Protein AF-A0A1I6LGI1-F1 (afdb_monomer_lite)

pLDDT: mean 75.87, std 21.32, range [37.03, 97.88]

Radius of gyration: 28.51 Å; chains: 1; bounding box: 80×66×32 Å

Structure (mmCIF, N/CA/C/O backbone):
data_AF-A0A1I6LGI1-F1
#
_entry.id   AF-A0A1I6LGI1-F1
#
loop_
_atom_site.group_PDB
_atom_site.id
_atom_site.type_symbol
_atom_site.label_atom_id
_atom_site.label_alt_id
_atom_site.label_comp_id
_atom_site.label_asym_id
_atom_site.label_entity_id
_atom_site.label_seq_id
_atom_site.pdbx_PDB_ins_code
_atom_site.Cartn_x
_atom_site.Cartn_y
_atom_site.Cartn_z
_atom_site.occupancy
_atom_site.B_iso_or_equiv
_atom_site.auth_seq_id
_atom_site.auth_comp_id
_atom_site.auth_asym_id
_atom_site.auth_atom_id
_atom_site.pdbx_PDB_model_num
ATOM 1 N N . MET A 1 1 ? -50.750 57.007 15.866 1.00 41.09 1 MET A N 1
ATOM 2 C CA . MET A 1 1 ? -51.884 56.955 14.913 1.00 41.09 1 MET A CA 1
ATOM 3 C C . MET A 1 1 ? -52.221 55.481 14.709 1.00 41.09 1 MET A C 1
ATOM 5 O O . MET A 1 1 ? -51.316 54.732 14.394 1.00 41.09 1 MET A O 1
ATOM 9 N N . SER A 1 2 ? -53.333 55.002 15.289 1.00 37.03 2 SER A N 1
ATOM 10 C CA . SER A 1 2 ? -54.550 54.558 14.564 1.00 37.03 2 SER A CA 1
ATOM 11 C C . SER A 1 2 ? -54.258 53.476 13.505 1.00 37.03 2 SER A C 1
ATOM 13 O O . SER A 1 2 ? -53.488 53.753 12.606 1.00 37.03 2 SER A O 1
ATOM 15 N N . ARG A 1 3 ? -54.838 52.269 13.477 1.00 46.84 3 ARG A N 1
ATOM 16 C CA . ARG A 1 3 ? -56.037 51.688 14.107 1.00 46.84 3 ARG A CA 1
ATOM 17 C C . ARG A 1 3 ? -55.939 50.155 14.063 1.00 46.84 3 ARG A C 1
ATOM 19 O O . ARG A 1 3 ? -55.340 49.587 13.160 1.00 46.84 3 ARG A O 1
ATOM 26 N N . ARG A 1 4 ? -56.594 49.523 15.037 1.00 54.25 4 ARG A N 1
ATOM 27 C CA . ARG A 1 4 ? -56.926 48.094 15.092 1.00 54.25 4 ARG A CA 1
ATOM 28 C C . ARG A 1 4 ? -57.853 47.713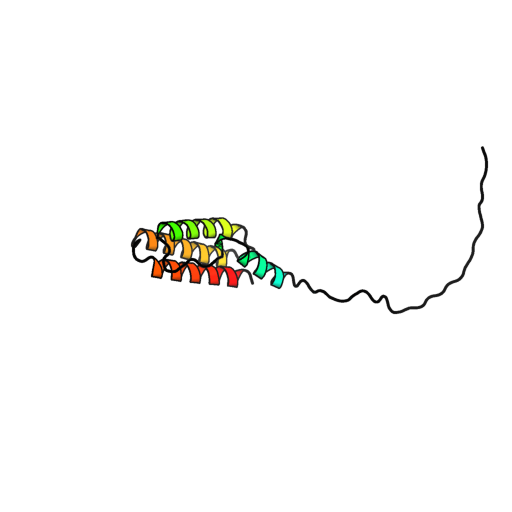 13.930 1.00 54.25 4 ARG A C 1
ATOM 30 O O . ARG A 1 4 ? -58.788 48.460 13.654 1.00 54.25 4 ARG A O 1
ATOM 37 N N . ALA A 1 5 ? -57.679 46.519 13.376 1.00 50.09 5 ALA A N 1
ATOM 38 C CA . ALA A 1 5 ? -58.764 45.762 12.757 1.00 50.09 5 ALA A CA 1
ATOM 39 C C . ALA A 1 5 ? -58.588 44.285 13.122 1.00 50.09 5 ALA A C 1
ATOM 41 O O . ALA A 1 5 ? -57.947 43.502 12.432 1.00 50.09 5 ALA A O 1
ATOM 42 N N . LEU A 1 6 ? -59.124 43.964 14.297 1.00 47.00 6 LEU A N 1
ATOM 43 C CA . LEU A 1 6 ? -59.491 42.624 14.715 1.00 47.00 6 LEU A CA 1
ATOM 44 C C . LEU A 1 6 ? -60.691 42.217 13.844 1.00 47.00 6 LEU A C 1
ATOM 46 O O . LEU A 1 6 ? -61.731 42.869 13.931 1.00 47.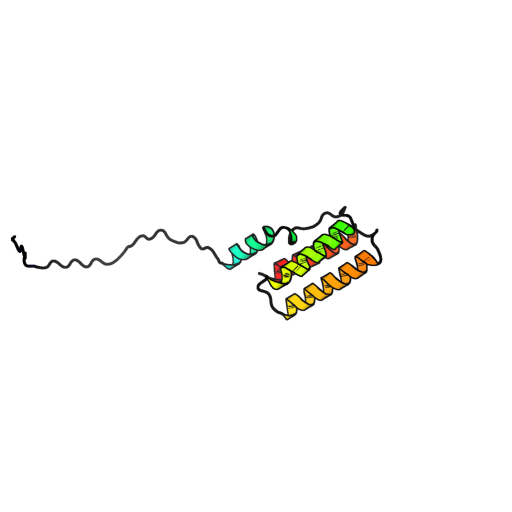00 6 LEU A O 1
ATOM 50 N N . VAL A 1 7 ? -60.561 41.184 13.013 1.00 51.69 7 VAL A N 1
ATOM 51 C CA . VAL A 1 7 ? -61.723 40.485 12.451 1.00 51.69 7 VAL A CA 1
ATOM 52 C C . VAL A 1 7 ? -61.727 39.072 13.008 1.00 51.69 7 VAL A C 1
ATOM 54 O O . VAL A 1 7 ? -60.744 38.338 12.957 1.00 51.69 7 VAL A O 1
ATOM 57 N N . VAL A 1 8 ? -62.859 38.798 13.633 1.00 47.59 8 VAL A N 1
ATOM 58 C CA . VAL A 1 8 ? -63.278 37.612 14.360 1.00 47.59 8 VAL A CA 1
ATOM 59 C C . VAL A 1 8 ? -63.456 36.426 13.397 1.00 47.59 8 VAL A C 1
ATOM 61 O O . VAL A 1 8 ? -63.869 36.604 12.256 1.00 47.59 8 VAL A O 1
ATOM 64 N N . ALA A 1 9 ? -63.119 35.237 13.906 1.00 44.84 9 ALA A N 1
ATOM 65 C CA . ALA A 1 9 ? -63.308 33.869 13.389 1.00 44.84 9 ALA A CA 1
ATOM 66 C C . ALA A 1 9 ? -64.774 33.564 12.930 1.00 44.84 9 ALA A C 1
ATOM 68 O O . ALA A 1 9 ? -65.610 34.447 13.122 1.00 44.84 9 ALA A O 1
ATOM 69 N N . PRO A 1 10 ? -65.181 32.354 12.440 1.00 52.53 10 PRO A N 1
ATOM 70 C CA . PRO A 1 10 ? -64.510 31.044 12.539 1.00 52.53 10 PRO A CA 1
ATOM 71 C C . PRO A 1 10 ? -64.730 30.021 11.382 1.00 52.53 10 PRO A C 1
ATOM 73 O O . PRO A 1 10 ? -65.482 30.248 10.445 1.00 52.53 10 PRO A O 1
ATOM 76 N N . LEU A 1 11 ? -64.092 28.849 11.549 1.00 46.28 11 LEU A N 1
ATOM 77 C CA . LEU A 1 11 ? -64.542 27.497 11.162 1.00 46.28 11 LEU A CA 1
ATOM 78 C C . LEU A 1 11 ? -64.952 27.245 9.699 1.00 46.28 11 LEU A C 1
ATOM 80 O O . LEU A 1 11 ? -66.071 27.544 9.306 1.00 46.28 11 LEU A O 1
ATOM 84 N N . LEU A 1 12 ? -64.140 26.455 8.988 1.00 50.91 12 LEU A N 1
ATOM 85 C CA . LEU A 1 12 ? -64.633 25.190 8.434 1.00 50.91 12 LEU A CA 1
ATOM 86 C C . LEU A 1 12 ? -63.488 24.187 8.244 1.00 50.91 12 LEU A C 1
ATOM 88 O O . LEU A 1 12 ? -62.506 24.411 7.544 1.00 50.91 12 LEU A O 1
ATOM 92 N N . LEU A 1 13 ? -63.663 23.086 8.958 1.00 48.44 13 LEU A N 1
ATOM 93 C CA . LEU A 1 13 ? -62.887 21.862 8.980 1.00 48.44 13 LEU A CA 1
ATOM 94 C C . LEU A 1 13 ? -63.173 21.095 7.680 1.00 48.44 13 LEU A C 1
ATOM 96 O O . LEU A 1 13 ? -64.325 20.740 7.439 1.00 48.44 13 LEU A O 1
ATOM 100 N N . VAL A 1 14 ? -62.152 20.796 6.877 1.00 56.34 14 VAL A N 1
ATOM 101 C CA . VAL A 1 14 ? -62.211 19.683 5.917 1.00 56.34 14 VAL A CA 1
ATOM 102 C C . VAL A 1 14 ? -60.931 18.874 6.066 1.00 56.34 14 VAL A C 1
ATOM 104 O O . VAL A 1 14 ? -59.862 19.245 5.593 1.00 56.34 14 VAL A O 1
ATOM 107 N N . VAL A 1 15 ? -61.072 17.767 6.787 1.00 53.59 15 VAL A N 1
ATOM 108 C CA . VAL A 1 15 ? -60.147 16.640 6.781 1.00 53.59 15 VAL A CA 1
ATOM 109 C C . VAL A 1 15 ? -60.481 15.787 5.559 1.00 53.59 15 VAL A C 1
ATOM 111 O O . VAL A 1 15 ? -61.561 15.209 5.497 1.00 53.59 15 VAL A O 1
ATOM 114 N N . LEU A 1 16 ? -59.537 15.702 4.626 1.00 51.41 16 LEU A N 1
ATOM 115 C CA . LEU A 1 16 ? -59.354 14.620 3.651 1.00 51.41 16 LEU A CA 1
ATOM 116 C C . LEU A 1 16 ? -57.825 14.460 3.543 1.00 51.41 16 LEU A C 1
ATOM 118 O O . LEU A 1 16 ? -57.163 15.267 2.904 1.00 51.41 16 LEU A O 1
ATOM 122 N N . LEU A 1 17 ? -57.169 13.709 4.433 1.00 44.69 17 LEU A N 1
ATOM 123 C CA . LEU A 1 17 ? -56.909 12.269 4.302 1.00 44.69 17 LEU A CA 1
ATOM 124 C C . LEU A 1 17 ? -56.514 11.859 2.874 1.00 44.69 17 LEU A C 1
ATOM 126 O O . LEU A 1 17 ? -57.370 11.664 2.020 1.00 44.69 17 LEU A O 1
ATOM 130 N N . GLY A 1 18 ? -55.209 11.632 2.697 1.00 43.88 18 GLY A N 1
ATOM 131 C CA . GLY A 1 18 ? -54.677 10.665 1.739 1.00 43.88 18 GLY A CA 1
ATOM 132 C C . GLY A 1 18 ? -54.163 11.248 0.428 1.00 43.88 18 GLY A C 1
ATOM 133 O O . GLY A 1 18 ? -54.940 11.581 -0.456 1.00 43.88 18 GLY A O 1
ATOM 134 N N . GLY A 1 19 ? -52.836 11.260 0.278 1.00 38.12 19 GLY A N 1
ATOM 135 C CA . GLY A 1 19 ? -52.189 11.387 -1.028 1.00 38.12 19 GLY A CA 1
ATOM 136 C C . GLY A 1 19 ? -51.319 12.623 -1.199 1.00 38.12 19 GLY A C 1
ATOM 137 O O . GLY A 1 19 ? -51.444 13.325 -2.197 1.00 38.12 19 GLY A O 1
ATOM 138 N N . CYS A 1 20 ? -50.391 12.865 -0.269 1.00 51.06 20 CYS A N 1
ATOM 139 C CA . CYS A 1 20 ? -49.158 13.543 -0.649 1.00 51.06 20 CYS A CA 1
ATOM 140 C C . CYS A 1 20 ? -48.450 12.585 -1.616 1.00 51.06 20 CYS A C 1
ATOM 142 O O . CYS A 1 20 ? -47.799 11.634 -1.187 1.00 51.06 20 CYS A O 1
ATOM 144 N N . ALA A 1 21 ? -48.651 12.774 -2.919 1.00 42.72 21 ALA A N 1
ATOM 145 C CA . ALA A 1 21 ? -47.733 12.259 -3.919 1.00 42.72 21 ALA A CA 1
ATOM 146 C C . ALA A 1 21 ? -46.424 13.039 -3.741 1.00 42.72 21 ALA A C 1
ATOM 148 O O . ALA A 1 21 ? -46.134 13.989 -4.465 1.00 42.72 21 ALA A O 1
ATOM 149 N N . GLY A 1 22 ? -45.674 12.677 -2.699 1.00 43.78 22 GLY A N 1
ATOM 150 C CA . GLY A 1 22 ? -44.246 12.907 -2.698 1.00 43.78 22 GLY A CA 1
ATOM 151 C C . GLY A 1 22 ? -43.695 12.159 -3.909 1.00 43.78 22 GLY A C 1
ATOM 152 O O . GLY A 1 22 ? -44.098 11.012 -4.130 1.00 43.78 22 GLY A O 1
ATOM 153 N N . PRO A 1 23 ? -42.841 12.774 -4.738 1.00 46.69 23 PRO A N 1
ATOM 154 C CA . PRO A 1 23 ? -42.031 11.975 -5.631 1.00 46.69 23 PRO A CA 1
ATOM 155 C C . PRO A 1 23 ? -41.230 11.010 -4.754 1.00 46.69 23 PRO A C 1
ATOM 157 O O . PRO A 1 23 ? -40.474 11.416 -3.871 1.00 46.69 23 PRO A O 1
ATOM 160 N N . ALA A 1 24 ? -41.540 9.736 -4.962 1.00 44.47 24 ALA A N 1
ATOM 161 C CA . ALA A 1 24 ? -40.903 8.587 -4.370 1.00 44.47 24 ALA A CA 1
ATOM 162 C C . ALA A 1 24 ? -39.405 8.567 -4.695 1.00 44.47 24 ALA A C 1
ATOM 164 O O . ALA A 1 24 ? -38.989 8.971 -5.781 1.00 44.47 24 ALA A O 1
ATOM 165 N N . ASP A 1 25 ? -38.650 8.062 -3.723 1.00 50.84 25 ASP A N 1
ATOM 166 C CA . ASP A 1 25 ? -37.517 7.161 -3.910 1.00 50.84 25 ASP A CA 1
ATOM 167 C C . ASP A 1 25 ? -36.552 7.462 -5.065 1.00 50.84 25 ASP A C 1
ATOM 169 O O . ASP A 1 25 ? -36.667 6.950 -6.177 1.00 50.84 25 ASP A O 1
ATOM 173 N N . GLY A 1 26 ? -35.499 8.202 -4.733 1.00 44.12 26 GLY A N 1
ATOM 174 C CA . GLY A 1 26 ? -34.184 8.024 -5.336 1.00 44.12 26 GLY A CA 1
ATOM 175 C C . GLY A 1 26 ? -33.239 7.583 -4.233 1.00 44.12 26 GLY A C 1
ATOM 176 O O . GLY A 1 26 ? -32.569 8.421 -3.639 1.00 44.12 26 GLY A O 1
ATOM 177 N N . GLY A 1 27 ? -33.280 6.295 -3.890 1.00 41.06 27 GLY A N 1
ATOM 178 C CA . GLY A 1 27 ? -32.427 5.697 -2.873 1.00 41.06 27 GLY A CA 1
ATOM 179 C C . GLY A 1 27 ? -30.956 5.912 -3.207 1.00 41.06 27 GLY A C 1
ATOM 180 O O . GLY A 1 27 ? -30.374 5.164 -3.983 1.00 41.06 27 GLY A O 1
ATOM 181 N N . SER A 1 28 ? -30.344 6.920 -2.596 1.00 43.19 28 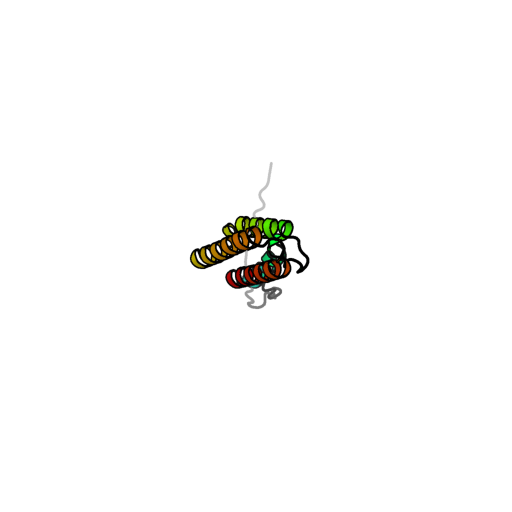SER A N 1
ATOM 182 C CA . SER A 1 28 ? -28.913 6.886 -2.341 1.00 43.19 28 SER A CA 1
ATOM 183 C C . SER A 1 28 ? -28.720 5.856 -1.241 1.00 43.19 28 SER A C 1
ATOM 185 O O . SER A 1 28 ? -28.842 6.173 -0.059 1.00 43.19 28 SER A O 1
ATOM 187 N N . ASN A 1 29 ? -28.502 4.600 -1.629 1.00 40.88 29 ASN A N 1
ATOM 188 C CA . ASN A 1 29 ? -27.890 3.640 -0.728 1.00 40.88 29 ASN A CA 1
ATOM 189 C C . ASN A 1 29 ? -26.541 4.249 -0.330 1.00 40.88 29 ASN A C 1
ATOM 191 O O . ASN A 1 29 ? -25.693 4.408 -1.208 1.00 40.88 29 ASN A O 1
ATOM 195 N N . PRO A 1 30 ? -26.321 4.619 0.943 1.00 48.88 30 PRO A N 1
ATOM 196 C CA . PRO A 1 30 ? -25.061 5.240 1.338 1.00 48.88 30 PRO A CA 1
ATOM 197 C C . PRO A 1 30 ? -23.871 4.335 0.986 1.00 48.88 30 PRO A C 1
ATOM 199 O O . PRO A 1 30 ? -22.830 4.833 0.586 1.00 48.88 30 PRO A O 1
ATOM 202 N N . ILE A 1 31 ? -24.073 3.015 1.023 1.00 47.53 31 ILE A N 1
ATOM 203 C CA . ILE A 1 31 ? -23.077 1.983 0.711 1.00 47.53 31 ILE A CA 1
ATOM 204 C C . ILE A 1 31 ? -22.676 1.997 -0.783 1.00 47.53 31 ILE A C 1
ATOM 206 O O . ILE A 1 31 ? -21.490 2.004 -1.094 1.00 47.53 31 ILE A O 1
ATOM 210 N N . GLU A 1 32 ? -23.633 2.128 -1.715 1.00 45.06 32 GLU A N 1
ATOM 211 C CA . GLU A 1 32 ? -23.341 2.239 -3.163 1.00 45.06 32 GLU A CA 1
ATOM 212 C C . GLU A 1 32 ? -22.672 3.575 -3.542 1.00 45.06 32 GLU A C 1
ATOM 214 O O . GLU A 1 32 ? -22.067 3.701 -4.612 1.00 45.06 32 GLU A O 1
ATOM 219 N N . ASP A 1 33 ? -22.799 4.599 -2.694 1.00 43.16 33 ASP A N 1
ATOM 220 C CA . ASP A 1 33 ? -22.089 5.870 -2.848 1.00 43.16 33 ASP A CA 1
ATOM 221 C C . ASP A 1 33 ? -20.637 5.765 -2.339 1.00 43.16 33 ASP A C 1
ATOM 223 O O . ASP A 1 33 ? -19.737 6.322 -2.968 1.00 43.16 33 ASP A O 1
ATOM 227 N N . PHE A 1 34 ? -20.364 4.981 -1.285 1.00 49.75 34 PHE A N 1
ATOM 228 C CA . PHE A 1 34 ? -19.002 4.748 -0.773 1.00 49.75 34 PHE A CA 1
ATOM 229 C C . PHE A 1 34 ? -18.105 3.973 -1.751 1.00 49.75 34 PHE A C 1
ATOM 231 O O . PHE A 1 34 ? -16.950 4.364 -1.944 1.00 49.75 34 PHE A O 1
ATOM 238 N N . GLU A 1 35 ? -18.629 2.958 -2.449 1.00 46.66 35 GLU A N 1
ATOM 239 C CA . GLU A 1 35 ? -17.886 2.256 -3.513 1.00 46.66 35 GLU A CA 1
ATOM 240 C C . GLU A 1 35 ? -17.425 3.213 -4.625 1.00 46.66 35 GLU A C 1
ATOM 242 O O . GLU A 1 35 ? -16.300 3.120 -5.122 1.00 46.66 35 GLU A O 1
ATOM 247 N N . LYS A 1 36 ? -18.259 4.203 -4.979 1.00 49.72 36 LYS A N 1
ATOM 248 C CA . LYS A 1 36 ? -17.903 5.229 -5.971 1.00 49.72 36 LYS A CA 1
ATOM 249 C C . LYS A 1 36 ? -16.850 6.195 -5.445 1.00 49.72 36 LYS A C 1
ATOM 251 O O . LYS A 1 36 ? -16.056 6.693 -6.238 1.00 49.72 36 LYS A O 1
ATOM 256 N N . VAL A 1 37 ? -16.817 6.469 -4.141 1.00 54.53 37 VAL A N 1
ATOM 257 C CA . VAL A 1 37 ? -15.811 7.358 -3.547 1.00 54.53 37 VAL A CA 1
ATOM 258 C C . VAL A 1 37 ? -14.421 6.744 -3.664 1.00 54.53 37 VAL A C 1
ATOM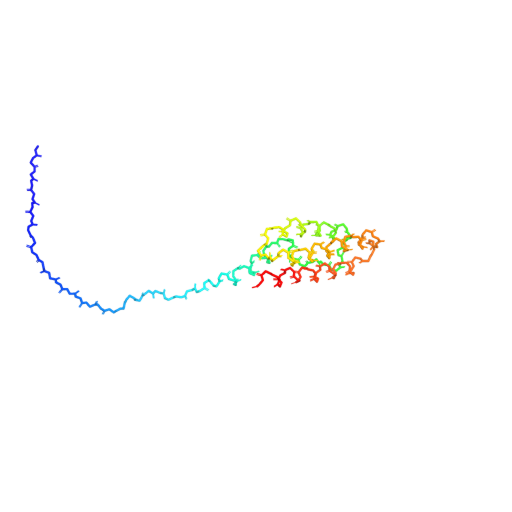 260 O O . VAL A 1 37 ? -13.507 7.460 -4.059 1.00 54.53 37 VAL A O 1
ATOM 263 N N . ILE A 1 38 ? -14.246 5.442 -3.425 1.00 56.06 38 ILE A N 1
ATOM 264 C CA . ILE A 1 38 ? -12.920 4.807 -3.512 1.00 56.06 38 ILE A CA 1
ATOM 265 C C . ILE A 1 38 ? -12.366 4.813 -4.932 1.00 56.06 38 ILE A C 1
ATOM 267 O O . ILE A 1 38 ? -11.211 5.183 -5.115 1.00 56.06 38 ILE A O 1
ATOM 271 N N . ASP A 1 39 ? -13.167 4.508 -5.953 1.00 56.12 39 ASP A N 1
ATOM 272 C CA . ASP A 1 39 ? -12.703 4.584 -7.349 1.00 56.12 39 ASP A CA 1
ATOM 273 C C . ASP A 1 39 ? -12.387 6.026 -7.814 1.00 56.12 39 ASP A C 1
ATOM 275 O O . ASP A 1 39 ? -11.640 6.239 -8.780 1.00 56.12 39 ASP A O 1
ATOM 279 N N . LEU A 1 40 ? -12.899 7.037 -7.100 1.00 57.47 40 LEU A N 1
ATOM 280 C CA . LEU A 1 40 ? -12.526 8.442 -7.283 1.00 57.47 40 LEU A CA 1
ATOM 281 C C . LEU A 1 40 ? -11.226 8.817 -6.561 1.00 57.47 40 LEU A C 1
ATOM 283 O O . LEU A 1 40 ? -10.629 9.844 -6.898 1.00 57.47 40 LEU A O 1
ATOM 287 N N . ILE A 1 41 ? -10.752 8.001 -5.617 1.00 66.12 41 ILE A N 1
ATOM 288 C CA . ILE A 1 41 ? -9.491 8.241 -4.928 1.00 66.12 41 ILE A CA 1
ATOM 289 C C . ILE A 1 41 ? -8.329 7.856 -5.864 1.00 66.12 41 ILE A C 1
ATOM 291 O O . ILE A 1 41 ? -8.186 6.692 -6.240 1.00 66.12 41 ILE A O 1
ATOM 295 N N . PRO A 1 42 ? -7.448 8.804 -6.242 1.00 65.00 42 PRO A N 1
ATOM 296 C CA . PRO A 1 42 ? -6.413 8.567 -7.250 1.00 65.00 42 PRO A CA 1
ATOM 297 C C . PRO A 1 42 ? -5.469 7.402 -6.938 1.00 65.00 42 PRO A C 1
ATOM 299 O O . PRO A 1 42 ? -4.950 6.792 -7.875 1.00 65.00 42 PRO A O 1
ATOM 302 N N . TRP A 1 43 ? -5.251 7.099 -5.653 1.00 69.50 43 TRP A N 1
ATOM 303 C CA . TRP A 1 43 ? -4.374 6.023 -5.192 1.00 69.50 43 TRP A CA 1
ATOM 304 C C . TRP A 1 43 ? -5.020 4.633 -5.225 1.00 69.50 43 TRP A C 1
ATOM 306 O O . TRP A 1 43 ? -4.299 3.647 -5.318 1.00 69.50 43 TRP A O 1
ATOM 316 N N . ALA A 1 44 ? -6.353 4.536 -5.234 1.00 68.69 44 ALA A N 1
ATOM 317 C CA . ALA A 1 44 ? -7.086 3.266 -5.294 1.00 68.69 44 ALA A CA 1
ATOM 318 C C . ALA A 1 44 ? -7.296 2.760 -6.734 1.00 68.69 44 ALA A C 1
ATOM 320 O O . ALA A 1 44 ? -7.980 1.764 -6.973 1.00 68.69 44 ALA A O 1
ATOM 321 N N . LYS A 1 45 ? -6.715 3.457 -7.716 1.00 75.88 45 LYS A N 1
ATOM 322 C CA . LYS A 1 45 ? -6.676 3.008 -9.107 1.00 75.88 45 LYS A CA 1
ATOM 323 C C . LYS A 1 45 ? -5.569 1.987 -9.302 1.00 75.88 45 LYS A C 1
ATOM 325 O O . LYS A 1 45 ? -4.453 2.194 -8.819 1.00 75.88 45 LYS A O 1
ATOM 330 N N . SER A 1 46 ? -5.879 0.957 -10.085 1.00 80.62 46 SER A N 1
ATOM 331 C CA . SER A 1 46 ? -4.907 -0.043 -10.505 1.00 80.62 46 SER A CA 1
ATOM 332 C C . SER A 1 46 ? -3.713 0.607 -11.202 1.00 80.62 46 SER A C 1
ATOM 334 O O . SER A 1 46 ? -3.860 1.560 -11.976 1.00 80.62 46 SER A O 1
ATOM 336 N N . ILE A 1 47 ? -2.529 0.067 -10.943 1.00 86.44 47 ILE A N 1
ATOM 337 C CA . ILE A 1 47 ? -1.289 0.450 -11.603 1.00 86.44 47 ILE A CA 1
ATOM 338 C C . ILE A 1 47 ? -1.053 -0.438 -12.833 1.00 86.44 47 ILE A C 1
ATOM 340 O O . ILE A 1 47 ? -1.420 -1.616 -12.849 1.00 86.44 47 ILE A O 1
ATOM 344 N N . ALA A 1 48 ? -0.467 0.133 -13.885 1.00 86.75 48 ALA A N 1
ATOM 345 C CA . ALA A 1 48 ? -0.142 -0.606 -15.099 1.00 86.75 48 ALA A CA 1
ATOM 346 C C . ALA A 1 48 ? 0.987 -1.623 -14.850 1.00 86.75 48 ALA A C 1
ATOM 348 O O . ALA A 1 48 ? 1.874 -1.392 -14.031 1.00 86.75 48 ALA A O 1
ATOM 349 N N . ALA A 1 49 ? 0.968 -2.743 -15.577 1.00 84.00 49 ALA A N 1
ATOM 350 C CA . ALA A 1 49 ? 1.959 -3.812 -15.419 1.00 84.00 49 ALA A CA 1
ATOM 351 C C . ALA A 1 49 ? 3.382 -3.403 -15.851 1.00 84.00 49 ALA A C 1
ATOM 353 O O . ALA A 1 49 ? 4.352 -4.039 -15.452 1.00 84.00 49 ALA A O 1
ATOM 354 N N . ASP A 1 50 ? 3.512 -2.357 -16.667 1.00 84.31 50 ASP A N 1
ATOM 355 C CA . ASP A 1 50 ? 4.778 -1.773 -17.115 1.00 84.31 50 ASP A CA 1
ATOM 356 C C . ASP A 1 50 ? 5.245 -0.597 -16.240 1.00 84.31 50 ASP A C 1
ATOM 358 O O . ASP A 1 50 ? 6.201 0.097 -16.595 1.00 84.31 50 ASP A O 1
ATOM 362 N N . ALA A 1 51 ? 4.601 -0.372 -15.089 1.00 90.25 51 ALA A N 1
ATOM 363 C CA . ALA A 1 51 ? 5.028 0.645 -14.142 1.00 90.25 51 ALA A CA 1
ATOM 364 C C . ALA A 1 51 ? 6.457 0.398 -13.647 1.00 90.25 51 ALA A C 1
ATOM 366 O O . ALA A 1 51 ? 6.922 -0.735 -13.521 1.00 90.25 51 ALA A O 1
ATOM 367 N N . THR A 1 52 ? 7.170 1.477 -13.344 1.00 92.12 52 THR A N 1
ATOM 368 C CA . THR A 1 52 ? 8.513 1.406 -12.768 1.00 92.12 52 THR A CA 1
ATOM 369 C C . THR A 1 52 ? 8.447 1.087 -11.275 1.00 92.12 52 THR A C 1
ATOM 371 O O . THR A 1 52 ? 7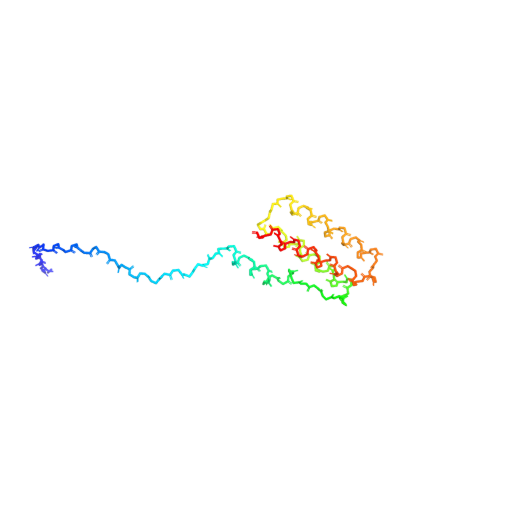.453 1.371 -10.608 1.00 92.12 52 THR A O 1
ATOM 374 N N . ALA A 1 53 ? 9.538 0.565 -10.707 1.00 91.31 53 ALA A N 1
ATOM 375 C CA . ALA A 1 53 ? 9.639 0.354 -9.260 1.00 91.31 53 ALA A CA 1
ATOM 376 C C . ALA A 1 53 ? 9.399 1.642 -8.453 1.00 91.31 53 ALA A C 1
ATOM 378 O O . ALA A 1 53 ? 8.817 1.589 -7.373 1.00 91.31 53 ALA A O 1
ATOM 379 N N . GLU A 1 54 ? 9.793 2.804 -8.985 1.00 92.00 54 GLU A N 1
ATOM 380 C CA . GLU A 1 54 ? 9.534 4.104 -8.356 1.00 92.00 54 GLU A CA 1
ATOM 381 C C . GLU A 1 54 ? 8.037 4.432 -8.345 1.00 92.00 54 GLU A C 1
ATOM 383 O O . GLU A 1 54 ? 7.509 4.845 -7.317 1.00 92.00 54 GLU A O 1
ATOM 388 N N . GLN A 1 55 ? 7.329 4.178 -9.451 1.00 91.69 55 GLN A N 1
ATOM 389 C CA . GLN A 1 55 ? 5.877 4.355 -9.525 1.00 91.69 55 GLN A CA 1
ATOM 390 C C . GLN A 1 55 ? 5.138 3.396 -8.584 1.00 91.69 55 GLN A C 1
ATOM 392 O O . GLN A 1 55 ? 4.207 3.817 -7.900 1.00 91.69 55 GLN A O 1
ATOM 397 N N . VAL A 1 56 ? 5.574 2.134 -8.505 1.00 91.94 56 VAL A N 1
ATOM 398 C CA . VAL A 1 56 ? 5.033 1.144 -7.560 1.00 91.94 56 VAL A CA 1
ATOM 399 C C . VAL A 1 56 ? 5.272 1.596 -6.116 1.00 91.94 56 VAL A C 1
ATOM 401 O O . VAL A 1 56 ? 4.334 1.641 -5.327 1.00 91.94 56 VAL A O 1
ATOM 404 N N . THR A 1 57 ? 6.495 2.013 -5.779 1.00 93.12 57 THR A N 1
ATOM 405 C CA . THR A 1 57 ? 6.857 2.508 -4.437 1.00 93.12 57 THR A CA 1
ATOM 406 C C . THR A 1 57 ? 6.047 3.743 -4.053 1.00 93.12 57 THR A C 1
ATOM 408 O O . THR A 1 57 ? 5.506 3.821 -2.950 1.00 93.12 57 THR A O 1
ATOM 411 N N . ALA A 1 58 ? 5.924 4.706 -4.969 1.00 91.50 58 ALA A N 1
ATOM 412 C CA . ALA A 1 58 ? 5.127 5.905 -4.753 1.00 91.50 58 ALA A CA 1
ATOM 413 C C . ALA A 1 58 ? 3.661 5.544 -4.489 1.00 91.50 58 ALA A C 1
ATOM 415 O O . ALA A 1 58 ? 3.062 6.048 -3.543 1.00 91.50 58 ALA A O 1
ATOM 416 N N . ARG A 1 59 ? 3.108 4.610 -5.267 1.00 91.44 59 ARG A N 1
ATOM 417 C CA . ARG A 1 59 ? 1.732 4.145 -5.100 1.00 91.44 59 ARG A CA 1
ATOM 418 C C . ARG A 1 59 ? 1.511 3.428 -3.768 1.00 91.44 59 ARG A C 1
ATOM 420 O O . ARG A 1 59 ? 0.510 3.698 -3.112 1.00 91.44 59 ARG A O 1
ATOM 427 N N . ILE A 1 60 ? 2.449 2.588 -3.329 1.00 93.38 60 ILE A N 1
ATOM 428 C CA . ILE A 1 60 ? 2.416 1.972 -1.992 1.00 93.38 60 ILE A CA 1
ATOM 429 C C . ILE A 1 60 ? 2.352 3.056 -0.909 1.00 93.38 60 ILE A C 1
ATOM 431 O O . ILE A 1 60 ? 1.509 2.983 -0.018 1.00 93.38 60 ILE A O 1
ATOM 435 N N . ALA A 1 61 ? 3.195 4.089 -1.002 1.00 91.81 61 ALA A N 1
ATOM 436 C CA . ALA A 1 61 ? 3.203 5.183 -0.033 1.00 91.81 61 ALA A CA 1
ATOM 437 C C . ALA A 1 61 ? 1.880 5.970 -0.019 1.00 91.81 61 ALA A C 1
ATOM 439 O O . ALA A 1 61 ? 1.379 6.306 1.055 1.00 91.81 61 ALA A O 1
ATOM 440 N N . GLU A 1 62 ? 1.293 6.234 -1.191 1.00 90.25 62 GLU A N 1
ATOM 441 C CA . GLU A 1 62 ? -0.013 6.893 -1.309 1.00 90.25 62 GLU A CA 1
ATOM 442 C C . GLU A 1 62 ? -1.132 6.074 -0.645 1.00 90.25 62 GLU A C 1
ATOM 444 O O . GLU A 1 62 ? -1.927 6.637 0.109 1.00 90.25 62 GLU A O 1
ATOM 449 N N . ILE A 1 63 ? -1.176 4.755 -0.884 1.00 90.44 63 ILE A N 1
ATOM 450 C CA . ILE A 1 63 ? -2.174 3.859 -0.277 1.00 90.44 63 ILE A CA 1
ATOM 451 C C . ILE A 1 63 ? -1.996 3.831 1.242 1.00 90.44 63 ILE A C 1
ATOM 453 O O . ILE A 1 63 ? -2.958 4.069 1.970 1.00 90.44 63 ILE A O 1
ATOM 457 N N . THR A 1 64 ? -0.771 3.618 1.732 1.00 91.88 64 THR A N 1
ATOM 458 C CA . THR A 1 64 ? -0.471 3.584 3.173 1.00 91.88 64 THR A CA 1
ATOM 459 C C . THR A 1 64 ? -0.886 4.880 3.872 1.00 91.88 64 THR A C 1
ATOM 461 O O . THR A 1 64 ? -1.451 4.842 4.960 1.00 91.88 64 THR A O 1
ATOM 464 N N . ALA A 1 65 ? -0.666 6.038 3.245 1.00 90.25 65 ALA A N 1
ATOM 465 C CA . ALA A 1 65 ? -1.097 7.324 3.792 1.00 90.25 65 ALA A CA 1
ATOM 466 C C . ALA A 1 65 ? -2.625 7.528 3.740 1.00 90.25 65 ALA A C 1
ATOM 468 O O . ALA A 1 65 ? -3.171 8.291 4.540 1.00 90.25 65 ALA A O 1
ATOM 469 N N . GLY A 1 66 ? -3.314 6.872 2.802 1.00 87.62 66 GLY A N 1
ATOM 470 C CA . GLY A 1 66 ? -4.765 6.935 2.629 1.00 87.62 66 GLY A CA 1
ATOM 471 C C . GLY A 1 66 ? -5.551 6.003 3.554 1.00 87.62 66 GLY A C 1
ATOM 472 O O . GLY A 1 66 ? -6.638 6.379 3.996 1.00 87.62 66 GLY A O 1
ATOM 473 N N . LEU A 1 67 ? -4.990 4.836 3.896 1.00 88.38 67 LEU A N 1
ATOM 474 C CA . LEU A 1 67 ? -5.623 3.814 4.742 1.00 88.38 67 LEU A CA 1
ATOM 475 C C . LEU A 1 67 ? -6.238 4.358 6.038 1.00 88.38 67 LEU A C 1
ATOM 477 O O . LEU A 1 67 ? -7.358 3.956 6.359 1.00 88.38 67 LEU A O 1
ATOM 481 N N . PRO A 1 68 ? -5.597 5.294 6.772 1.00 89.19 68 PRO A N 1
ATOM 482 C CA . PRO A 1 68 ? -6.157 5.787 8.017 1.00 89.19 68 PRO A CA 1
ATOM 483 C C . PRO A 1 68 ? -7.524 6.463 7.891 1.00 89.19 68 PRO A C 1
ATOM 485 O O . PRO A 1 68 ? -8.263 6.529 8.873 1.00 89.19 68 PRO A O 1
ATOM 488 N N . SER A 1 69 ? -7.832 6.969 6.693 1.00 86.62 69 SER A N 1
ATOM 489 C CA . SER A 1 69 ? -9.052 7.719 6.381 1.00 86.62 69 SER A CA 1
ATOM 490 C C . SER A 1 69 ? -10.219 6.825 5.959 1.00 86.62 69 SER A C 1
ATOM 492 O O . SER A 1 69 ? -11.322 7.333 5.770 1.00 86.62 69 SER A O 1
ATOM 494 N N . LEU A 1 70 ? -9.981 5.524 5.772 1.00 85.50 70 LEU A N 1
ATOM 495 C CA . LEU A 1 70 ? -11.016 4.565 5.402 1.00 85.50 70 LEU A CA 1
ATOM 496 C C . LEU A 1 70 ? -11.788 4.096 6.635 1.00 85.50 70 LEU A C 1
ATOM 498 O O . LEU A 1 70 ? -11.208 3.905 7.707 1.00 85.50 70 LEU A O 1
ATOM 502 N N . ASP A 1 71 ? -13.082 3.859 6.455 1.00 88.88 71 ASP A N 1
ATOM 503 C CA . ASP A 1 71 ? -13.933 3.229 7.463 1.00 88.88 71 ASP A CA 1
ATOM 504 C C . ASP A 1 71 ? -13.848 1.700 7.319 1.00 88.88 71 ASP A C 1
ATOM 506 O O . ASP A 1 71 ? -14.696 1.070 6.702 1.00 88.88 71 ASP A O 1
ATOM 510 N N . ILE A 1 72 ? -12.749 1.123 7.817 1.00 90.06 72 ILE A N 1
ATOM 511 C CA . ILE A 1 72 ? -12.479 -0.327 7.865 1.00 90.06 72 ILE A CA 1
ATOM 512 C C . ILE A 1 72 ? -12.039 -0.715 9.272 1.00 90.06 72 ILE A C 1
ATOM 514 O O . ILE A 1 72 ? -11.563 0.139 10.031 1.00 90.06 72 ILE A O 1
ATOM 518 N N . THR A 1 73 ? -12.128 -1.998 9.625 1.00 93.19 73 THR A N 1
ATOM 519 C CA . THR A 1 73 ? -11.701 -2.444 10.957 1.00 93.19 73 THR A CA 1
ATOM 520 C C . THR A 1 73 ? -10.188 -2.294 11.156 1.00 93.19 73 THR A C 1
ATOM 522 O O . THR A 1 73 ? -9.398 -2.389 10.214 1.00 93.19 73 THR A O 1
ATOM 525 N N . ASP A 1 74 ? -9.753 -2.120 12.409 1.00 92.62 74 ASP A N 1
ATOM 526 C CA . ASP A 1 74 ? -8.322 -2.055 12.750 1.00 92.62 74 ASP A CA 1
ATOM 527 C C . ASP A 1 74 ? -7.562 -3.326 12.330 1.00 92.62 74 ASP A C 1
ATOM 529 O O . ASP A 1 74 ? -6.386 -3.269 11.968 1.00 92.62 74 ASP A O 1
ATOM 533 N N . ALA A 1 75 ? -8.236 -4.481 12.356 1.00 94.62 75 ALA A N 1
ATOM 534 C CA . ALA A 1 75 ? -7.656 -5.757 11.949 1.00 94.62 75 ALA A CA 1
ATOM 535 C C . ALA A 1 75 ? -7.390 -5.808 10.436 1.00 94.62 75 ALA A C 1
ATOM 537 O O . ALA A 1 75 ? -6.301 -6.207 10.022 1.00 94.62 75 ALA A O 1
ATOM 538 N N . GLU A 1 76 ? -8.351 -5.374 9.617 1.00 93.81 76 GLU A N 1
ATOM 539 C CA . GLU A 1 76 ? -8.192 -5.287 8.159 1.00 93.81 76 GLU A CA 1
ATOM 540 C C . GLU A 1 76 ? -7.118 -4.271 7.788 1.00 93.81 76 GLU A C 1
ATOM 542 O O . GLU A 1 76 ? -6.219 -4.576 7.005 1.00 93.81 76 GLU A O 1
ATOM 547 N N . ARG A 1 77 ? -7.148 -3.097 8.426 1.00 94.00 77 ARG A N 1
ATOM 548 C CA . ARG A 1 77 ? -6.131 -2.058 8.247 1.00 94.00 77 ARG A CA 1
ATOM 549 C C . ARG A 1 77 ? -4.730 -2.592 8.521 1.00 94.00 77 ARG A C 1
ATOM 551 O O . ARG A 1 77 ? -3.858 -2.477 7.667 1.00 94.00 77 ARG A O 1
ATOM 558 N N . SER A 1 78 ? -4.532 -3.232 9.672 1.00 95.81 78 SER A N 1
ATOM 559 C CA . SER A 1 78 ? -3.235 -3.796 10.054 1.00 95.81 78 SER A CA 1
ATOM 560 C C . SER A 1 78 ? -2.766 -4.896 9.091 1.00 95.81 78 SER A C 1
ATOM 562 O O . SER A 1 78 ? -1.578 -4.971 8.761 1.00 95.81 78 SER A O 1
ATOM 564 N N . ALA A 1 79 ? -3.685 -5.730 8.592 1.00 96.38 79 ALA A N 1
ATOM 565 C CA . ALA A 1 79 ? -3.365 -6.753 7.600 1.00 96.38 79 ALA A CA 1
ATOM 566 C C . ALA A 1 79 ? -2.915 -6.138 6.264 1.00 96.38 79 ALA A C 1
ATOM 568 O O . ALA A 1 79 ? -1.913 -6.577 5.695 1.00 96.38 79 ALA A O 1
ATOM 569 N N . ILE A 1 80 ? -3.609 -5.101 5.789 1.00 95.31 80 ILE A N 1
ATOM 570 C CA . ILE A 1 80 ? -3.262 -4.399 4.549 1.00 95.31 80 ILE A CA 1
ATOM 571 C C . ILE A 1 80 ? -1.921 -3.666 4.701 1.00 95.31 80 ILE A C 1
ATOM 573 O O . ILE A 1 80 ? -1.058 -3.798 3.836 1.00 95.31 80 ILE A O 1
ATOM 577 N N . GLU A 1 81 ? -1.690 -2.959 5.811 1.00 95.81 81 GLU A N 1
ATOM 578 C CA . GLU A 1 81 ? -0.406 -2.295 6.098 1.00 95.81 81 GLU A CA 1
ATOM 579 C C . GLU A 1 81 ? 0.765 -3.288 6.115 1.00 95.81 81 GLU A C 1
ATOM 581 O O . GLU A 1 81 ? 1.844 -3.001 5.589 1.00 95.81 81 GLU A O 1
ATOM 586 N N . THR A 1 82 ? 0.543 -4.487 6.662 1.00 97.88 82 THR A N 1
ATOM 587 C CA . THR A 1 82 ? 1.545 -5.562 6.662 1.00 97.88 82 THR A CA 1
ATOM 588 C C . THR A 1 82 ? 1.883 -6.002 5.237 1.00 97.88 82 THR A C 1
ATOM 590 O O . THR A 1 82 ? 3.060 -6.140 4.903 1.00 97.88 82 THR A O 1
ATOM 593 N N . LYS A 1 83 ? 0.872 -6.180 4.375 1.00 97.62 83 LYS A N 1
ATOM 594 C CA . LYS A 1 83 ? 1.068 -6.540 2.960 1.00 97.62 83 LYS A CA 1
ATOM 595 C C . LYS A 1 83 ? 1.784 -5.441 2.179 1.00 97.62 83 LYS A C 1
ATOM 597 O O . LYS A 1 83 ? 2.727 -5.734 1.455 1.00 97.62 83 LYS A O 1
ATOM 602 N N . LEU A 1 84 ? 1.398 -4.179 2.372 1.00 96.44 84 LEU A N 1
ATOM 603 C CA . LEU A 1 84 ? 2.053 -3.030 1.737 1.00 96.44 84 LEU A CA 1
ATOM 604 C C . LEU A 1 84 ? 3.520 -2.900 2.160 1.00 96.44 84 LEU A C 1
ATOM 606 O O . LEU A 1 84 ? 4.375 -2.614 1.323 1.00 96.44 84 LEU A O 1
ATOM 610 N N . THR A 1 85 ? 3.824 -3.154 3.435 1.00 97.44 85 THR A N 1
ATOM 611 C CA . THR A 1 85 ? 5.205 -3.176 3.941 1.00 97.44 85 THR A CA 1
ATOM 612 C C . THR A 1 85 ? 6.010 -4.298 3.287 1.00 97.44 85 THR A C 1
ATOM 614 O O . THR A 1 85 ? 7.088 -4.046 2.755 1.00 97.44 85 THR A O 1
ATOM 617 N N . ALA A 1 86 ? 5.461 -5.516 3.250 1.00 97.81 86 ALA A N 1
ATOM 618 C CA . ALA A 1 86 ? 6.118 -6.661 2.621 1.00 97.81 86 ALA A CA 1
ATOM 619 C C . ALA A 1 86 ? 6.376 -6.435 1.122 1.00 97.81 86 ALA A C 1
ATOM 621 O O . ALA A 1 86 ? 7.466 -6.730 0.631 1.00 97.81 86 ALA A O 1
ATOM 622 N N . LEU A 1 87 ? 5.409 -5.855 0.407 1.00 97.12 87 LEU A N 1
ATOM 623 C CA . LEU A 1 87 ? 5.567 -5.500 -0.999 1.00 97.12 87 LEU A CA 1
ATOM 624 C C . LEU A 1 87 ? 6.621 -4.399 -1.189 1.00 97.12 87 LEU A C 1
ATOM 626 O O . LEU A 1 87 ? 7.440 -4.488 -2.099 1.00 97.12 87 LEU A O 1
ATOM 630 N N . SER A 1 88 ? 6.655 -3.383 -0.321 1.00 96.31 88 SER A N 1
ATOM 631 C CA . SER A 1 88 ? 7.702 -2.353 -0.354 1.00 96.31 88 SER A CA 1
ATOM 632 C C . SER A 1 88 ? 9.099 -2.965 -0.208 1.00 96.31 88 SER A C 1
ATOM 634 O O . SER A 1 88 ? 10.015 -2.607 -0.953 1.00 96.31 88 SER A O 1
ATOM 636 N N . ASP A 1 89 ? 9.264 -3.916 0.712 1.00 97.19 89 ASP A N 1
ATOM 637 C CA . ASP A 1 89 ? 10.522 -4.643 0.897 1.00 97.19 89 ASP A CA 1
ATOM 638 C C . ASP A 1 89 ? 10.866 -5.503 -0.333 1.00 97.19 89 ASP A C 1
ATOM 640 O O . ASP A 1 89 ? 12.022 -5.542 -0.767 1.00 97.19 89 ASP A O 1
ATOM 644 N N . ALA A 1 90 ? 9.871 -6.150 -0.948 1.00 96.69 90 ALA A N 1
ATOM 645 C CA . ALA A 1 90 ? 10.048 -6.948 -2.161 1.00 96.69 90 ALA A CA 1
ATOM 646 C C . ALA A 1 90 ? 10.470 -6.098 -3.373 1.00 96.69 90 ALA A C 1
ATOM 648 O O . ALA A 1 90 ? 11.370 -6.501 -4.118 1.00 96.69 90 ALA A O 1
ATOM 649 N N . VAL A 1 91 ? 9.882 -4.908 -3.539 1.00 95.75 91 VAL A N 1
ATOM 650 C CA . VAL A 1 91 ? 10.258 -3.930 -4.574 1.00 95.75 91 VAL A CA 1
ATOM 651 C C . VAL A 1 91 ? 11.692 -3.453 -4.364 1.00 95.75 91 VAL A C 1
ATOM 653 O O . VAL A 1 91 ? 12.462 -3.393 -5.322 1.00 95.75 91 VAL A O 1
ATOM 656 N N . ALA A 1 92 ? 12.081 -3.163 -3.119 1.00 95.88 92 ALA A N 1
ATOM 657 C CA . ALA A 1 92 ? 13.447 -2.760 -2.791 1.00 95.88 92 ALA A CA 1
ATOM 658 C C . ALA A 1 92 ? 14.467 -3.881 -3.059 1.00 95.88 92 ALA A C 1
ATOM 660 O O . ALA A 1 92 ? 15.569 -3.613 -3.541 1.00 95.88 92 ALA A O 1
ATOM 661 N N . ALA A 1 93 ? 14.101 -5.135 -2.781 1.00 97.12 93 ALA A N 1
ATOM 662 C CA . ALA A 1 93 ? 14.955 -6.294 -3.020 1.00 97.12 93 ALA A CA 1
ATOM 663 C C . ALA A 1 93 ? 15.080 -6.652 -4.512 1.00 97.12 93 ALA A C 1
ATOM 665 O O . ALA A 1 93 ? 16.157 -7.053 -4.954 1.00 97.12 93 ALA A O 1
ATOM 666 N N . ASN A 1 94 ? 14.001 -6.507 -5.288 1.00 95.69 94 ASN A N 1
ATOM 667 C CA . ASN A 1 94 ? 13.929 -6.923 -6.692 1.00 95.69 94 ASN A CA 1
ATOM 668 C C . ASN A 1 94 ? 13.274 -5.844 -7.579 1.00 95.69 94 ASN A C 1
ATOM 670 O O . ASN A 1 94 ? 12.204 -6.079 -8.144 1.00 95.69 94 ASN A O 1
ATOM 674 N N . PRO A 1 95 ? 13.903 -4.670 -7.771 1.00 92.56 95 PRO A N 1
ATOM 675 C CA . PRO A 1 95 ? 13.278 -3.532 -8.456 1.00 92.56 95 PRO A CA 1
ATOM 676 C C . PRO A 1 95 ? 13.032 -3.754 -9.954 1.00 92.56 95 PRO A C 1
ATOM 678 O O . PRO A 1 95 ? 12.313 -2.984 -10.582 1.00 92.56 95 PRO A O 1
ATOM 681 N N . SER A 1 96 ? 13.626 -4.785 -10.556 1.00 93.94 96 SER A N 1
ATOM 682 C CA . SER A 1 96 ? 13.383 -5.153 -11.954 1.00 93.94 96 SER A CA 1
ATOM 683 C C . SER A 1 96 ? 12.123 -5.997 -12.160 1.00 93.94 96 SER A C 1
ATOM 685 O O . SER A 1 96 ? 11.678 -6.117 -13.297 1.00 93.94 96 SER A O 1
ATOM 687 N N . ASP A 1 97 ? 11.546 -6.580 -11.104 1.00 93.50 97 ASP A N 1
ATOM 688 C CA . ASP A 1 97 ? 10.373 -7.465 -11.199 1.00 93.50 97 ASP A CA 1
ATOM 689 C C . ASP A 1 97 ? 9.049 -6.682 -11.137 1.00 93.50 97 ASP A C 1
ATOM 691 O O . ASP A 1 97 ? 8.113 -7.001 -10.406 1.00 93.50 97 ASP A O 1
ATOM 695 N N . THR A 1 98 ? 8.990 -5.569 -11.870 1.00 91.19 98 THR A N 1
ATOM 696 C CA . THR A 1 98 ? 7.929 -4.571 -11.697 1.00 91.19 98 THR A CA 1
ATOM 697 C C . THR A 1 98 ? 6.546 -5.076 -12.085 1.00 91.19 98 THR A C 1
ATOM 699 O O . THR A 1 98 ? 5.567 -4.655 -11.478 1.00 91.19 98 THR A O 1
ATOM 702 N N . ALA A 1 99 ? 6.451 -6.011 -13.033 1.00 93.38 99 ALA A N 1
ATOM 703 C CA . ALA A 1 99 ? 5.182 -6.616 -13.424 1.00 93.38 99 ALA A CA 1
ATOM 704 C C . ALA A 1 99 ? 4.567 -7.454 -12.291 1.00 93.38 99 ALA A C 1
ATOM 706 O O . ALA A 1 99 ? 3.357 -7.383 -12.068 1.00 93.38 99 ALA A O 1
ATOM 707 N N . ALA A 1 100 ? 5.391 -8.213 -11.558 1.00 95.38 100 ALA A N 1
ATOM 708 C CA . ALA A 1 100 ? 4.940 -8.976 -10.398 1.00 95.38 100 ALA A CA 1
ATOM 709 C C . ALA A 1 100 ? 4.511 -8.035 -9.265 1.00 95.38 100 ALA A C 1
ATOM 711 O O . ALA A 1 100 ? 3.400 -8.163 -8.752 1.00 95.38 100 ALA A O 1
ATOM 712 N N . HIS A 1 101 ? 5.332 -7.025 -8.957 1.00 95.56 101 HIS A N 1
ATOM 713 C CA . HIS A 1 101 ? 5.020 -6.047 -7.909 1.00 95.56 101 HIS A CA 1
ATOM 714 C C . HIS A 1 101 ? 3.764 -5.226 -8.216 1.00 95.56 101 HIS A C 1
ATOM 716 O O . HIS A 1 101 ? 2.965 -4.958 -7.325 1.00 95.56 101 HIS A O 1
ATOM 722 N N . ALA A 1 102 ? 3.555 -4.847 -9.480 1.00 93.94 102 ALA A N 1
ATOM 723 C CA . ALA A 1 102 ? 2.344 -4.165 -9.931 1.00 93.94 102 ALA A CA 1
ATOM 724 C C . ALA A 1 102 ? 1.097 -5.052 -9.784 1.00 93.94 102 ALA A C 1
ATOM 726 O O . ALA A 1 102 ? 0.046 -4.570 -9.363 1.00 93.94 102 ALA A O 1
ATOM 727 N N . ALA A 1 103 ? 1.203 -6.345 -10.108 1.00 95.56 103 ALA A N 1
ATOM 728 C CA . ALA A 1 103 ? 0.106 -7.293 -9.936 1.00 95.56 103 ALA A CA 1
ATOM 729 C C . ALA A 1 103 ? -0.242 -7.503 -8.454 1.00 95.56 103 ALA A C 1
ATOM 731 O O . ALA A 1 103 ? -1.419 -7.486 -8.098 1.00 95.56 103 ALA A O 1
ATOM 732 N N . GLU A 1 104 ? 0.766 -7.643 -7.592 1.00 96.31 104 GLU A N 1
ATOM 733 C CA . GLU A 1 104 ? 0.571 -7.755 -6.146 1.00 96.31 104 GLU A CA 1
ATOM 734 C C . GLU A 1 104 ? -0.047 -6.480 -5.561 1.00 96.31 104 GLU A C 1
ATOM 736 O O . GLU A 1 104 ? -1.014 -6.556 -4.805 1.00 96.31 104 GLU A O 1
ATOM 741 N N . LEU A 1 105 ? 0.426 -5.302 -5.981 1.00 95.12 105 LEU A N 1
ATOM 742 C CA . LEU A 1 105 ? -0.160 -4.026 -5.572 1.00 95.12 105 LEU A CA 1
ATOM 743 C C . LEU A 1 105 ? -1.638 -3.924 -5.954 1.00 95.12 105 LEU A C 1
ATOM 745 O O . LEU A 1 105 ? -2.454 -3.486 -5.147 1.00 95.12 105 LEU A O 1
ATOM 749 N N . ASN A 1 106 ? -1.988 -4.341 -7.172 1.00 94.25 106 ASN A N 1
ATOM 750 C CA . ASN A 1 106 ? -3.372 -4.345 -7.636 1.00 94.25 106 ASN A CA 1
ATOM 751 C C . ASN A 1 106 ? -4.246 -5.302 -6.817 1.00 94.25 106 ASN A C 1
ATOM 753 O O . ASN A 1 106 ? -5.358 -4.929 -6.459 1.00 94.25 106 ASN A O 1
ATOM 757 N N . ALA A 1 107 ? -3.728 -6.477 -6.449 1.00 95.25 107 ALA A N 1
ATOM 758 C CA . ALA A 1 107 ? -4.441 -7.394 -5.563 1.00 95.25 107 ALA A CA 1
ATOM 759 C C . ALA A 1 107 ? -4.687 -6.774 -4.176 1.00 95.25 107 ALA A C 1
ATOM 761 O O . ALA A 1 107 ? -5.790 -6.878 -3.648 1.00 95.25 107 ALA A O 1
ATOM 762 N N . ILE A 1 108 ? -3.702 -6.066 -3.610 1.00 94.31 108 ILE A N 1
ATOM 763 C CA . ILE A 1 108 ? -3.879 -5.340 -2.341 1.00 94.31 108 ILE A CA 1
ATOM 764 C C . ILE A 1 108 ? -4.938 -4.237 -2.485 1.00 94.31 108 ILE A C 1
ATOM 766 O O . ILE A 1 108 ? -5.760 -4.055 -1.592 1.00 94.31 108 ILE A O 1
ATOM 770 N N . VAL A 1 109 ? -4.952 -3.509 -3.605 1.00 91.38 109 VAL A N 1
ATOM 771 C CA . VAL A 1 109 ? -5.984 -2.500 -3.888 1.00 91.38 109 VAL A CA 1
ATOM 772 C C . VAL A 1 109 ? -7.379 -3.131 -3.955 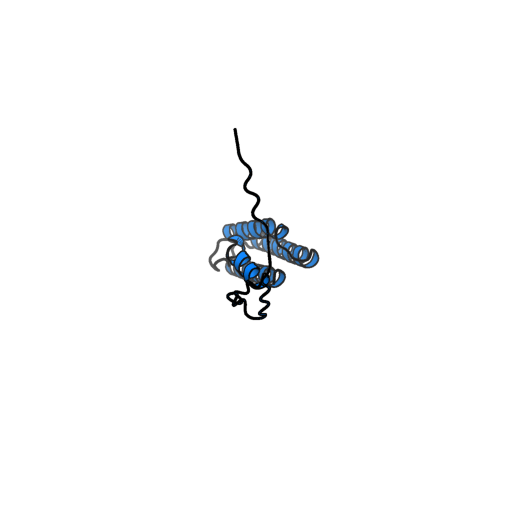1.00 91.38 109 VAL A C 1
ATOM 774 O O . VAL A 1 109 ? -8.318 -2.561 -3.403 1.00 91.38 109 VAL A O 1
ATOM 777 N N . ASP A 1 110 ? -7.527 -4.305 -4.570 1.00 91.25 110 ASP A N 1
ATOM 778 C CA . ASP A 1 110 ? -8.805 -5.028 -4.600 1.00 91.25 110 ASP A CA 1
ATOM 779 C C . ASP A 1 110 ? -9.251 -5.463 -3.194 1.00 91.25 110 ASP A C 1
ATOM 781 O O . ASP A 1 110 ? -10.431 -5.360 -2.860 1.00 91.25 110 ASP A O 1
ATOM 785 N N . GLU A 1 111 ? -8.319 -5.876 -2.331 1.00 91.62 111 GLU A N 1
ATOM 786 C CA . GLU A 1 111 ? -8.619 -6.162 -0.924 1.00 91.62 111 GLU A CA 1
ATOM 787 C C . GLU A 1 111 ? -9.064 -4.915 -0.152 1.00 91.62 111 GLU A C 1
ATOM 789 O O . GLU A 1 111 ? -10.020 -4.983 0.618 1.00 91.62 111 GLU A O 1
ATOM 794 N N . VAL A 1 112 ? -8.414 -3.766 -0.377 1.00 89.38 112 VAL A N 1
ATOM 795 C CA . VAL A 1 112 ? -8.833 -2.481 0.209 1.00 89.38 112 VAL A CA 1
ATOM 796 C C . VAL A 1 112 ? -10.260 -2.144 -0.217 1.00 89.38 112 VAL A C 1
ATOM 798 O O . VAL A 1 112 ? -11.064 -1.746 0.620 1.00 89.38 112 VAL A O 1
ATOM 801 N N . LYS A 1 113 ? -10.587 -2.311 -1.505 1.00 87.44 113 LYS A N 1
ATOM 802 C CA . LYS A 1 113 ? -11.942 -2.076 -2.026 1.00 87.44 113 LYS A CA 1
ATOM 803 C C . LYS A 1 113 ? -12.963 -2.992 -1.355 1.00 87.44 113 LYS A C 1
ATOM 805 O O . LYS A 1 113 ? -14.009 -2.512 -0.937 1.00 87.44 113 LYS A O 1
ATOM 810 N N . ALA A 1 114 ? -12.640 -4.276 -1.214 1.00 88.25 114 ALA A N 1
ATOM 811 C CA . ALA A 1 114 ? -13.516 -5.251 -0.573 1.00 88.25 114 ALA A CA 1
ATOM 812 C C . ALA A 1 114 ? -13.733 -4.974 0.925 1.00 88.25 114 ALA A C 1
ATOM 814 O O . ALA A 1 114 ? -14.820 -5.228 1.423 1.00 88.25 114 ALA A O 1
ATOM 815 N N . ALA A 1 115 ? -12.728 -4.450 1.633 1.00 86.56 115 ALA A N 1
ATOM 816 C CA . ALA A 1 115 ? -12.827 -4.153 3.065 1.00 86.56 115 ALA A CA 1
ATOM 817 C C . ALA A 1 115 ? -13.721 -2.941 3.386 1.00 86.56 115 ALA A C 1
ATOM 819 O O . ALA A 1 115 ? -14.156 -2.791 4.523 1.00 86.56 115 ALA A O 1
ATOM 820 N N . VAL A 1 116 ? -13.960 -2.053 2.415 1.00 83.25 116 VAL A N 1
ATOM 821 C CA . VAL A 1 116 ? -14.789 -0.846 2.608 1.00 83.25 116 VAL A CA 1
ATOM 822 C C . VAL A 1 116 ? -16.250 -1.063 2.173 1.00 83.25 116 VAL A C 1
ATOM 824 O O . VAL A 1 116 ? -17.095 -0.201 2.413 1.00 83.25 116 VAL A O 1
ATOM 827 N N . GLN A 1 117 ? -16.555 -2.190 1.524 1.00 69.44 117 GLN A N 1
ATOM 828 C CA . GLN A 1 117 ? -17.923 -2.599 1.173 1.00 69.44 117 GLN A CA 1
ATOM 829 C C . GLN A 1 117 ? -18.652 -3.205 2.378 1.00 69.44 117 GLN A C 1
ATOM 831 O O . GLN A 1 117 ? -19.864 -2.917 2.525 1.00 69.44 117 GLN A O 1
#

Foldseek 3Di:
DDDDDDDDDDDDDDDDDDDPPDPDDPDPPVLVVQLVVLVVQPLLDQDDLPDFLVRLLVSLVSVLVCLVVAPFDPVLSVVLPVLSVVLNVVCVVCRPNSNVSSVSSNVSSVSVSVRRD

Sequence (117 aa):
MSRRALVVAPLLLVVLLGGCAGPADGGSNPIEDFEKVIDLIPWAKSIAADATAEQVTARIAEITAGLPSLDITDAERSAIETKLTALSDAVAANPSDTAAHAAELNAIVDEVKAAVQ

Secondary structure (DSSP, 8-state):
-----------------------------HHHHHHHHHHHSGGGSPPPTT--HHHHHHHHHHHHHHGGGS---HHHHHHHHHHHHHHHHHHHH-TT-HHHHHHHHHHHHHHHHHHH-